Protein AF-A0A926JA41-F1 (afdb_monomer_lite)

Foldseek 3Di:
DDDDDDDDPDDDDDDDDDDPCVVLVVLQVVLQVVQVVPAPADDDQKDQKGKHPQCCVVRSPPSVVVVQVVVLVSCQVPDDDVPDRSVPDDDDDTDIDIGADPPMDGHDDDDPPHD

Secondary structure (DSSP, 8-state):
--------S---------TT-HHHHHHHHHHHHHHHTT---B-SSEESSEE--SBHHHHSHHHHHHHHHHHHHHHHHH--BTTB-GGG------B--EE--TT-EE-S---TT--

Structure (mmCIF, N/CA/C/O backbone):
data_AF-A0A926JA41-F1
#
_entry.id   AF-A0A926JA41-F1
#
loop_
_atom_site.group_PDB
_atom_site.id
_atom_site.type_symbol
_atom_site.label_atom_id
_atom_site.label_alt_id
_atom_site.label_comp_id
_atom_site.label_asym_id
_atom_site.label_entity_id
_atom_site.label_seq_id
_atom_site.pdbx_PDB_ins_code
_atom_site.Cartn_x
_atom_site.Cartn_y
_atom_site.Cartn_z
_atom_site.occupancy
_atom_site.B_iso_or_equiv
_atom_site.auth_seq_id
_atom_site.auth_comp_id
_atom_site.auth_asym_id
_atom_site.auth_atom_id
_atom_site.pdbx_PDB_model_num
ATOM 1 N N . MET A 1 1 ? 20.887 24.863 -33.658 1.00 58.94 1 MET A N 1
ATOM 2 C CA . MET A 1 1 ? 21.148 23.883 -32.583 1.00 58.94 1 MET A CA 1
ATOM 3 C C . MET A 1 1 ? 19.831 23.607 -31.876 1.00 58.94 1 MET A C 1
ATOM 5 O O . MET A 1 1 ? 19.176 24.571 -31.500 1.00 58.94 1 MET A O 1
ATOM 9 N N . ARG A 1 2 ? 19.411 22.344 -31.753 1.00 65.56 2 ARG A N 1
ATOM 10 C CA . ARG A 1 2 ? 18.293 21.943 -30.885 1.00 65.56 2 ARG A CA 1
ATOM 11 C C . ARG A 1 2 ? 18.884 21.161 -29.722 1.00 65.56 2 ARG A C 1
ATOM 13 O O . ARG A 1 2 ? 19.660 20.244 -29.958 1.00 65.56 2 ARG A O 1
ATOM 20 N N . ALA A 1 3 ? 18.565 21.575 -28.505 1.00 79.12 3 ALA A N 1
ATOM 21 C CA . ALA A 1 3 ? 18.822 20.782 -27.315 1.00 79.12 3 ALA A CA 1
ATOM 22 C C . ALA A 1 3 ? 17.599 19.888 -27.063 1.00 79.12 3 ALA A C 1
ATOM 24 O O . ALA A 1 3 ? 16.471 20.348 -27.244 1.00 79.12 3 ALA A O 1
ATOM 25 N N . GLU A 1 4 ? 17.828 18.642 -26.653 1.00 86.75 4 GLU A N 1
ATOM 26 C CA . GLU A 1 4 ? 16.795 17.712 -26.187 1.00 86.75 4 GLU A CA 1
ATOM 27 C C . GLU A 1 4 ? 17.171 17.169 -24.809 1.00 86.75 4 GLU A C 1
ATOM 29 O O . GLU A 1 4 ? 18.350 17.052 -24.470 1.00 86.75 4 GLU A O 1
ATOM 34 N N . GLN A 1 5 ? 16.150 16.854 -24.016 1.00 80.31 5 GLN A N 1
ATOM 35 C CA . GLN A 1 5 ? 16.301 16.231 -22.709 1.00 80.31 5 GLN A CA 1
ATOM 36 C C . GLN A 1 5 ? 16.251 14.708 -22.865 1.00 80.31 5 GLN A C 1
ATOM 38 O O . GLN A 1 5 ? 15.295 14.175 -23.424 1.00 80.31 5 GLN A O 1
ATOM 43 N N . LEU A 1 6 ? 17.265 14.017 -22.339 1.00 87.00 6 LEU A N 1
ATOM 44 C CA . LEU A 1 6 ? 17.325 12.558 -22.278 1.00 87.00 6 LEU A CA 1
ATOM 45 C C . LEU A 1 6 ? 17.160 12.113 -20.822 1.00 87.00 6 LEU A C 1
ATOM 47 O O . LEU A 1 6 ? 17.969 12.488 -19.977 1.00 87.00 6 LEU A O 1
ATOM 51 N N . GLY A 1 7 ? 16.122 11.327 -20.532 1.00 84.25 7 GLY A N 1
ATOM 52 C CA . GLY A 1 7 ? 15.955 10.692 -19.222 1.00 84.25 7 GLY A CA 1
ATOM 53 C C . GLY A 1 7 ? 16.859 9.467 -19.112 1.00 84.25 7 GLY A C 1
ATOM 54 O O . GLY A 1 7 ? 16.774 8.567 -19.948 1.00 84.25 7 GLY A O 1
ATOM 55 N N . LEU A 1 8 ? 17.728 9.430 -18.102 1.00 87.69 8 LEU A N 1
ATOM 56 C CA . LEU A 1 8 ? 18.658 8.324 -17.861 1.00 87.69 8 LEU A CA 1
ATOM 57 C C . LEU A 1 8 ? 18.486 7.827 -16.425 1.00 87.69 8 LEU A C 1
ATOM 59 O O . LEU A 1 8 ? 18.789 8.550 -15.482 1.00 87.69 8 LEU A O 1
ATOM 63 N N . PHE A 1 9 ? 18.041 6.575 -16.274 1.00 87.31 9 PHE A N 1
ATOM 64 C CA . PHE A 1 9 ? 17.883 5.894 -14.977 1.00 87.31 9 PHE A CA 1
ATOM 65 C C . PHE A 1 9 ? 16.918 6.592 -14.001 1.00 87.31 9 PHE A C 1
ATOM 67 O O . PHE A 1 9 ? 17.136 6.608 -12.790 1.00 87.31 9 PHE A O 1
ATOM 74 N N . GLU A 1 10 ? 15.837 7.164 -14.530 1.00 87.62 10 GLU A N 1
ATOM 75 C CA . GLU A 1 10 ? 14.835 7.867 -13.728 1.00 87.62 10 GLU A CA 1
ATOM 76 C C . GLU A 1 10 ? 14.145 6.932 -12.724 1.00 87.62 10 GLU A C 1
ATOM 78 O O . GLU A 1 10 ? 13.707 5.831 -13.064 1.00 87.62 10 GLU A O 1
ATOM 83 N N . THR A 1 11 ? 13.985 7.396 -11.482 1.00 89.12 11 THR A N 1
ATOM 84 C CA . THR A 1 11 ? 13.142 6.708 -10.495 1.00 89.12 11 THR A CA 1
ATOM 85 C C . THR A 1 11 ? 11.703 7.172 -10.666 1.00 89.12 11 THR A C 1
ATOM 87 O O . THR A 1 11 ? 11.346 8.292 -10.301 1.00 89.12 11 THR A O 1
ATOM 90 N N . MET A 1 12 ? 10.859 6.313 -11.230 1.00 85.06 12 MET A N 1
ATOM 91 C CA . MET A 1 12 ? 9.447 6.627 -11.434 1.00 85.06 12 MET A CA 1
ATOM 92 C C . MET A 1 12 ? 8.672 6.631 -10.112 1.00 85.06 12 MET A C 1
ATOM 94 O O . MET A 1 12 ? 8.722 5.670 -9.347 1.00 85.06 12 MET A O 1
ATOM 98 N N . ALA A 1 13 ? 7.880 7.682 -9.887 1.00 88.75 13 ALA A N 1
ATOM 99 C CA . ALA A 1 13 ? 6.896 7.746 -8.810 1.00 88.75 13 ALA A CA 1
ATOM 100 C C . ALA A 1 13 ? 5.474 7.665 -9.389 1.00 88.75 13 ALA A C 1
ATOM 102 O O . ALA A 1 13 ? 5.049 8.540 -10.144 1.00 88.75 13 ALA A O 1
ATOM 103 N N . LEU A 1 14 ? 4.728 6.616 -9.029 1.00 87.69 14 LEU A N 1
ATOM 104 C CA . LEU A 1 14 ? 3.304 6.494 -9.348 1.00 87.69 14 LEU A CA 1
ATOM 105 C C . LEU A 1 14 ? 2.476 7.235 -8.291 1.00 87.69 14 LEU A C 1
ATOM 107 O O . LEU A 1 14 ? 2.593 6.964 -7.098 1.00 87.69 14 LEU A O 1
ATOM 111 N N . HIS A 1 15 ? 1.559 8.088 -8.740 1.00 90.50 15 HIS A N 1
ATOM 112 C CA . HIS A 1 15 ? 0.536 8.694 -7.894 1.00 90.50 15 HIS A CA 1
ATOM 113 C C . HIS A 1 15 ? -0.831 8.597 -8.578 1.00 90.50 15 HIS A C 1
ATOM 115 O O . HIS A 1 15 ? -0.966 8.887 -9.765 1.00 90.50 15 HIS A O 1
ATOM 121 N N . GLY A 1 16 ? -1.850 8.195 -7.821 1.00 87.94 16 GLY A N 1
ATOM 122 C CA . GLY A 1 16 ? -3.222 8.085 -8.298 1.00 87.94 16 GLY A CA 1
ATOM 123 C C . GLY A 1 16 ? -4.214 8.451 -7.202 1.00 87.94 16 GLY A C 1
ATOM 124 O O . GLY A 1 16 ? -3.950 8.254 -6.018 1.00 87.94 16 GLY A O 1
ATOM 125 N N . LYS A 1 17 ? -5.374 8.972 -7.609 1.00 91.81 17 LYS A N 1
ATOM 126 C CA . LYS A 1 17 ? -6.490 9.290 -6.716 1.00 91.81 17 LYS A CA 1
ATOM 127 C C . LYS A 1 17 ? -7.665 8.381 -7.041 1.00 91.81 17 LYS A C 1
ATOM 129 O O . LYS A 1 17 ? -8.101 8.322 -8.188 1.00 91.81 17 LYS A O 1
ATOM 134 N N . LEU A 1 18 ? -8.189 7.697 -6.030 1.00 91.25 18 LEU A N 1
ATOM 135 C CA . LEU A 1 18 ? -9.401 6.902 -6.171 1.00 91.25 18 LEU A CA 1
ATOM 136 C C . LEU A 1 18 ? -10.629 7.827 -6.209 1.00 91.25 18 LEU A C 1
ATOM 138 O O . LEU A 1 18 ? -10.831 8.631 -5.298 1.00 91.25 18 LEU A O 1
ATOM 142 N N . SER A 1 19 ? -11.436 7.723 -7.264 1.00 92.56 19 SER A N 1
ATOM 143 C CA . SER A 1 19 ? -12.758 8.355 -7.338 1.00 92.56 19 SER A CA 1
ATOM 144 C C . SER A 1 19 ? -13.746 7.620 -6.434 1.00 92.56 19 SER A C 1
ATOM 146 O O . SER A 1 19 ? -13.677 6.395 -6.331 1.00 92.56 19 SER A O 1
ATOM 148 N N . ASP A 1 20 ? -14.656 8.357 -5.793 1.00 92.88 20 ASP A N 1
ATOM 149 C CA . ASP A 1 20 ? -15.687 7.800 -4.904 1.00 92.88 20 ASP A CA 1
ATOM 150 C C . ASP A 1 20 ? -15.107 6.843 -3.847 1.00 92.88 20 ASP A C 1
ATOM 152 O O . ASP A 1 20 ? -15.608 5.744 -3.615 1.00 92.88 20 ASP A O 1
ATOM 156 N N . ALA A 1 21 ? -13.992 7.249 -3.229 1.00 95.75 21 ALA A N 1
ATOM 157 C CA . ALA A 1 21 ? -13.231 6.417 -2.297 1.00 95.75 21 ALA A CA 1
ATOM 158 C C . ALA A 1 21 ? -13.955 6.163 -0.964 1.00 95.75 21 ALA A C 1
ATOM 160 O O . ALA A 1 21 ? -13.654 5.177 -0.297 1.00 95.75 21 ALA A O 1
ATOM 161 N N . GLU A 1 22 ? -14.904 7.027 -0.593 1.00 97.62 22 GLU A N 1
ATOM 162 C CA . GLU A 1 22 ? -15.613 7.021 0.694 1.00 97.62 22 GLU A CA 1
ATOM 163 C C . GLU A 1 22 ? -16.091 5.616 1.119 1.00 97.62 22 GLU A C 1
ATOM 165 O O . GLU A 1 22 ? -15.692 5.164 2.195 1.00 97.62 22 GLU A O 1
ATOM 170 N N . PRO A 1 23 ? -16.832 4.847 0.291 1.00 96.62 23 PRO A N 1
ATOM 171 C CA . PRO A 1 23 ? -17.342 3.545 0.719 1.00 96.62 23 PRO A CA 1
ATOM 172 C C . PRO A 1 23 ? -16.222 2.516 0.913 1.00 96.62 23 PRO A C 1
ATOM 174 O O . PRO A 1 23 ? -16.304 1.658 1.790 1.00 96.62 23 PRO A O 1
ATOM 177 N N . MET A 1 24 ? -15.159 2.595 0.103 1.00 97.00 24 MET A N 1
ATOM 178 C CA . MET A 1 24 ? -14.004 1.705 0.233 1.00 97.00 24 MET A CA 1
ATOM 179 C C . MET A 1 24 ? -13.222 2.017 1.507 1.00 97.00 24 MET A C 1
ATOM 181 O O . MET A 1 24 ? -12.873 1.096 2.240 1.00 97.00 24 MET A O 1
ATOM 185 N N . THR A 1 25 ? -12.990 3.300 1.790 1.00 97.44 25 THR A N 1
ATOM 186 C CA . THR A 1 25 ? -12.312 3.756 3.005 1.00 97.44 25 THR A CA 1
ATOM 187 C C . THR A 1 25 ? -13.062 3.299 4.251 1.00 97.44 25 THR A C 1
ATOM 189 O O . THR A 1 25 ? -12.452 2.697 5.129 1.00 97.44 25 THR A 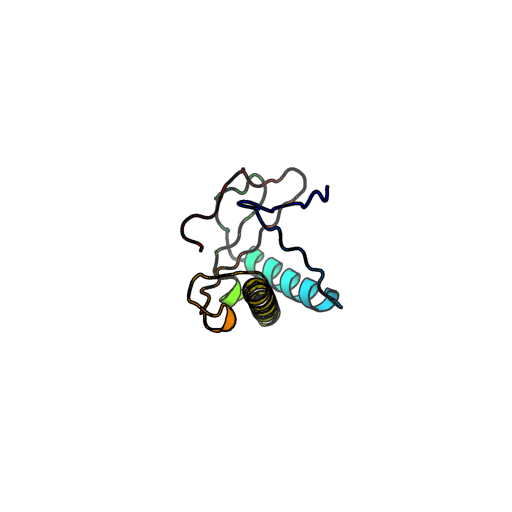O 1
ATOM 192 N N . GLN A 1 26 ? -14.383 3.496 4.303 1.00 98.12 26 GLN A N 1
ATOM 193 C CA . GLN A 1 26 ? -15.207 3.076 5.441 1.00 98.12 26 GLN A CA 1
ATOM 194 C C . GLN A 1 26 ? -15.174 1.553 5.649 1.00 98.12 26 GLN A C 1
ATOM 196 O O . GLN A 1 26 ? -15.032 1.079 6.778 1.00 98.12 26 GLN A O 1
ATOM 201 N N . ALA A 1 27 ? -15.251 0.770 4.567 1.00 97.94 27 ALA A N 1
ATOM 202 C CA . ALA A 1 27 ? -15.180 -0.688 4.643 1.00 97.94 27 ALA A CA 1
ATOM 203 C C . ALA A 1 27 ? -13.807 -1.187 5.130 1.00 97.94 27 ALA A C 1
ATOM 205 O O . ALA A 1 27 ? -13.739 -2.077 5.981 1.00 97.94 27 ALA A O 1
ATOM 206 N N . LEU A 1 28 ? -12.716 -0.599 4.628 1.00 97.94 28 LEU A N 1
ATOM 207 C CA . LEU A 1 28 ? -11.359 -0.918 5.076 1.00 97.94 28 LEU A CA 1
ATOM 208 C C . LEU A 1 28 ? -11.157 -0.531 6.541 1.00 97.94 28 LEU A C 1
ATOM 210 O O . LEU A 1 28 ? -10.625 -1.325 7.309 1.00 97.94 28 LEU A O 1
ATOM 214 N N . GLU A 1 29 ? -11.616 0.650 6.951 1.00 97.62 29 GLU A N 1
ATOM 215 C CA . GLU A 1 29 ? -11.524 1.102 8.337 1.00 97.62 29 GLU A CA 1
ATOM 216 C C . GLU A 1 29 ? -12.250 0.145 9.288 1.00 97.62 29 GLU A C 1
ATOM 218 O O . GLU A 1 29 ? -11.684 -0.256 10.308 1.00 97.62 29 GLU A O 1
ATOM 223 N N . ALA A 1 30 ? -13.471 -0.271 8.945 1.00 97.25 30 ALA A N 1
ATOM 224 C CA . ALA A 1 30 ? -14.226 -1.235 9.736 1.00 97.25 30 ALA A CA 1
ATOM 225 C C . ALA A 1 30 ? -13.472 -2.570 9.877 1.00 97.25 30 ALA A C 1
ATOM 227 O O . ALA A 1 30 ? -13.342 -3.085 10.991 1.00 97.25 30 ALA A O 1
ATOM 228 N N . ALA A 1 31 ? -12.914 -3.098 8.781 1.00 96.50 31 ALA A N 1
ATOM 229 C CA . ALA A 1 31 ? -12.135 -4.336 8.798 1.00 96.50 31 ALA A CA 1
ATOM 230 C C . ALA A 1 31 ? -10.853 -4.209 9.640 1.00 96.50 31 ALA A C 1
ATOM 232 O O . ALA A 1 31 ? -10.540 -5.091 10.442 1.00 96.50 31 ALA A O 1
ATOM 233 N N . ILE A 1 32 ? -10.144 -3.082 9.522 1.00 96.62 32 ILE A N 1
ATOM 234 C CA . ILE A 1 32 ? -8.954 -2.777 10.323 1.00 96.62 32 ILE A CA 1
ATOM 235 C C . ILE A 1 32 ? -9.329 -2.736 11.807 1.00 96.62 32 ILE A C 1
ATOM 237 O O . ILE A 1 32 ? -8.726 -3.441 12.613 1.00 96.62 32 ILE A O 1
ATOM 241 N N . ARG A 1 33 ? -10.364 -1.984 12.194 1.00 95.06 33 ARG A N 1
ATOM 242 C CA . ARG A 1 33 ? -10.811 -1.901 13.595 1.00 95.06 33 ARG A CA 1
ATOM 243 C C . ARG A 1 33 ? -11.206 -3.267 14.155 1.00 95.06 33 ARG A C 1
ATOM 245 O O . ARG A 1 33 ? -10.793 -3.603 15.265 1.00 95.06 33 ARG A O 1
ATOM 252 N N . ALA A 1 34 ? -11.938 -4.067 13.381 1.00 93.56 34 ALA A N 1
ATOM 253 C CA . ALA A 1 34 ? -12.325 -5.420 13.770 1.00 93.56 34 ALA A CA 1
ATOM 254 C C . ALA A 1 34 ? -11.100 -6.320 13.996 1.00 93.56 34 ALA A C 1
ATOM 256 O O . ALA A 1 34 ? -11.007 -6.986 15.028 1.00 93.56 34 ALA A O 1
ATOM 257 N N . ARG A 1 35 ? -10.114 -6.292 13.088 1.00 91.19 35 ARG A N 1
ATOM 258 C CA . ARG A 1 35 ? -8.869 -7.057 13.248 1.00 91.19 35 ARG A CA 1
ATOM 259 C C . ARG A 1 35 ? -8.075 -6.600 14.470 1.00 91.19 35 ARG A C 1
ATOM 261 O O . ARG A 1 35 ? -7.533 -7.427 15.202 1.00 91.19 35 ARG A O 1
ATOM 268 N N . HIS A 1 36 ? -8.030 -5.294 14.718 1.00 87.88 36 HIS A N 1
ATOM 269 C CA . HIS A 1 36 ? -7.284 -4.722 15.832 1.00 87.88 36 HIS A CA 1
ATOM 270 C C . HIS A 1 36 ? -7.814 -5.144 17.204 1.00 87.88 36 HIS A C 1
ATOM 272 O O . HIS A 1 36 ? -7.012 -5.240 18.133 1.00 87.88 36 HIS A O 1
ATOM 278 N N . ALA A 1 37 ? -9.115 -5.411 17.334 1.00 86.69 37 ALA A N 1
ATOM 279 C CA . ALA A 1 37 ? -9.716 -5.833 18.595 1.00 86.69 37 ALA A CA 1
ATOM 280 C C . ALA A 1 37 ? -9.215 -7.207 19.090 1.00 86.69 37 ALA A C 1
ATOM 282 O O . ALA A 1 37 ? -9.285 -7.472 20.287 1.00 86.69 37 ALA A O 1
ATOM 283 N N . GLY A 1 38 ? -8.698 -8.067 18.199 1.00 80.31 38 GLY A N 1
ATOM 284 C CA . GLY A 1 38 ? -8.325 -9.453 18.529 1.00 80.31 38 GLY A CA 1
ATOM 285 C C . GLY A 1 38 ? -6.893 -9.878 18.179 1.00 80.31 38 GLY A C 1
ATOM 286 O O . GLY A 1 38 ? -6.493 -10.982 18.532 1.00 80.31 38 GLY A O 1
ATOM 287 N N . ASP A 1 39 ? -6.113 -9.045 17.489 1.00 84.44 39 ASP A N 1
ATOM 288 C CA . ASP A 1 39 ? -4.733 -9.356 17.080 1.00 84.44 39 ASP A CA 1
ATOM 289 C C . ASP A 1 39 ? -3.778 -8.365 17.729 1.00 84.44 39 ASP A C 1
ATOM 291 O O . ASP A 1 39 ? -4.038 -7.174 17.624 1.00 84.44 39 ASP A O 1
ATOM 295 N N . ALA A 1 40 ? -2.693 -8.824 18.366 1.00 85.19 40 ALA A N 1
ATOM 296 C CA . ALA A 1 40 ? -1.662 -7.975 18.970 1.00 85.19 40 ALA A CA 1
ATOM 297 C C . ALA A 1 40 ? -0.935 -7.089 17.938 1.00 85.19 40 ALA A C 1
ATOM 299 O O . ALA A 1 40 ? -0.493 -5.993 18.288 1.00 85.19 40 ALA A O 1
ATOM 300 N N . GLY A 1 41 ? -0.901 -7.516 16.673 1.00 90.00 41 GLY A N 1
ATOM 301 C CA . GLY A 1 41 ? -0.117 -6.896 15.612 1.00 90.00 41 GLY A CA 1
ATOM 302 C C . GLY A 1 41 ? 1.309 -7.444 15.550 1.00 90.00 41 GLY A C 1
ATOM 303 O O . GLY A 1 41 ? 1.630 -8.478 16.137 1.00 90.00 41 GLY A O 1
ATOM 304 N N . LEU A 1 42 ? 2.155 -6.752 14.795 1.00 93.19 42 LEU A N 1
ATOM 305 C CA . LEU A 1 42 ? 3.577 -7.025 14.643 1.00 93.19 42 LEU A CA 1
ATOM 306 C C . LEU A 1 42 ? 4.382 -5.791 15.053 1.00 93.19 42 LEU A C 1
ATOM 308 O O . LEU A 1 42 ? 3.976 -4.663 14.782 1.00 93.19 42 LEU A O 1
ATOM 312 N N . GLU A 1 43 ? 5.560 -6.026 15.621 1.00 92.06 43 GLU A N 1
ATOM 313 C CA . GLU A 1 43 ? 6.583 -4.999 15.811 1.00 92.06 43 GLU A CA 1
ATOM 314 C C . GLU A 1 43 ? 7.614 -5.127 14.684 1.00 92.06 43 GLU A C 1
ATOM 316 O O . GLU A 1 43 ? 8.274 -6.159 14.540 1.00 92.06 43 GLU A O 1
ATOM 321 N N . ARG A 1 44 ? 7.702 -4.104 13.831 1.00 92.44 44 ARG A N 1
ATOM 322 C CA . ARG A 1 44 ? 8.642 -4.021 12.703 1.00 92.44 44 ARG A CA 1
ATOM 323 C C . ARG A 1 44 ? 9.323 -2.651 12.677 1.00 92.44 44 ARG A C 1
ATOM 325 O O . ARG A 1 44 ? 10.126 -2.337 13.546 1.00 92.44 44 ARG A O 1
ATOM 332 N N . SER A 1 45 ? 9.020 -1.840 11.662 1.00 94.50 45 SER A N 1
ATOM 333 C CA . SER A 1 45 ? 9.474 -0.454 11.543 1.00 94.50 45 SER A CA 1
ATOM 334 C C . SER A 1 45 ? 8.579 0.524 12.300 1.00 94.50 45 SER A C 1
ATOM 336 O O . SER A 1 45 ? 8.953 1.687 12.430 1.00 94.50 45 SER A O 1
ATOM 338 N N . ASN A 1 46 ? 7.390 0.094 12.732 1.00 96.38 46 ASN A N 1
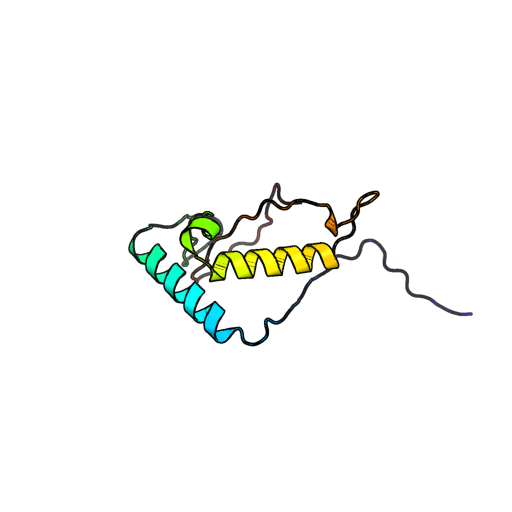ATOM 339 C CA . ASN A 1 46 ? 6.419 0.925 13.432 1.00 96.38 46 ASN A CA 1
ATOM 340 C C . ASN A 1 46 ? 6.932 1.284 14.831 1.00 96.38 46 ASN A C 1
ATOM 342 O O . ASN A 1 46 ? 7.306 0.416 15.607 1.00 96.38 46 ASN A O 1
ATOM 346 N N . VAL A 1 47 ? 6.915 2.573 15.158 1.00 96.31 47 VAL A N 1
ATOM 347 C CA . VAL A 1 47 ? 7.281 3.116 16.470 1.00 96.31 47 VAL A CA 1
ATOM 348 C C . VAL A 1 47 ? 6.080 3.881 17.004 1.00 96.31 47 VAL A C 1
ATOM 350 O O . VAL A 1 47 ? 5.563 4.763 16.321 1.00 96.31 47 VAL A O 1
ATOM 353 N N . GLY A 1 48 ? 5.597 3.524 18.198 1.00 94.06 48 GLY A N 1
ATOM 354 C CA . GLY A 1 48 ? 4.433 4.163 18.836 1.00 94.06 48 GLY A CA 1
ATOM 355 C C . GLY A 1 48 ? 3.087 3.929 18.129 1.00 94.06 48 GLY A C 1
ATOM 356 O O . GLY A 1 48 ? 2.059 4.427 18.581 1.00 94.06 48 GLY A O 1
ATOM 357 N N . GLY A 1 49 ? 3.082 3.183 17.025 1.00 93.94 49 GLY A N 1
ATOM 358 C CA . GLY A 1 49 ? 1.898 2.780 16.273 1.00 93.94 49 GLY A CA 1
ATOM 359 C C . GLY A 1 49 ? 1.856 1.271 16.098 1.00 93.94 49 GLY A C 1
ATOM 360 O O . GLY A 1 49 ? 2.675 0.546 16.658 1.00 93.94 49 GLY A O 1
ATOM 361 N N . ARG A 1 50 ? 0.906 0.794 15.298 1.00 93.56 50 ARG A N 1
ATOM 362 C CA . ARG A 1 50 ? 0.621 -0.633 15.186 1.00 93.56 50 ARG A CA 1
ATOM 363 C C . ARG A 1 50 ? 0.605 -1.100 13.742 1.00 93.56 50 ARG A C 1
ATOM 365 O O . ARG A 1 50 ? -0.058 -0.483 12.913 1.00 93.56 50 ARG A O 1
ATOM 372 N N . HIS A 1 51 ? 1.272 -2.216 13.486 1.00 96.12 51 HIS A N 1
ATOM 373 C CA . HIS A 1 51 ? 1.314 -2.890 12.193 1.00 96.12 51 HIS A CA 1
ATOM 374 C C . HIS A 1 51 ? 0.498 -4.190 12.282 1.00 96.12 51 HIS A C 1
ATOM 376 O O . HIS A 1 51 ? 0.714 -4.993 13.188 1.00 96.12 51 HIS A O 1
ATOM 382 N N . SER A 1 52 ? -0.456 -4.433 11.380 1.00 95.38 52 SER A N 1
ATOM 383 C CA . SER A 1 52 ? -1.200 -5.706 11.358 1.00 95.38 52 SER A CA 1
ATOM 384 C C . SER A 1 52 ? -0.325 -6.864 10.863 1.00 95.38 52 SER A C 1
ATOM 386 O O . SER A 1 52 ? 0.762 -6.659 10.332 1.00 95.38 52 SER A O 1
ATOM 388 N N . LYS A 1 53 ? -0.790 -8.112 10.938 1.00 94.38 53 LYS A N 1
ATOM 389 C CA . LYS A 1 53 ? -0.185 -9.166 10.105 1.00 94.38 53 LYS A CA 1
ATOM 390 C C . LYS A 1 53 ? -0.371 -8.845 8.610 1.00 94.38 53 LYS A C 1
ATOM 392 O O . LYS A 1 53 ? -1.155 -7.968 8.242 1.00 94.38 53 LYS A O 1
ATOM 397 N N . THR A 1 54 ? 0.395 -9.519 7.752 1.00 94.06 54 THR A N 1
ATOM 398 C CA . THR A 1 54 ? 0.422 -9.290 6.292 1.00 94.06 54 THR A CA 1
ATOM 399 C C . THR A 1 54 ? -0.624 -10.116 5.528 1.00 94.06 54 THR A C 1
ATOM 401 O O . THR A 1 54 ? -0.420 -10.450 4.363 1.00 94.06 54 THR A O 1
ATOM 404 N N . ASP A 1 55 ? -1.709 -10.489 6.208 1.00 93.44 55 ASP A N 1
ATOM 405 C CA . ASP A 1 55 ? -2.835 -11.324 5.768 1.00 93.44 55 ASP A CA 1
ATOM 406 C C . ASP A 1 55 ? -4.111 -10.480 5.550 1.00 93.44 55 ASP A C 1
ATOM 408 O O . ASP A 1 55 ? -5.242 -10.947 5.703 1.00 93.44 55 ASP A O 1
ATOM 412 N N . MET A 1 56 ? -3.962 -9.192 5.217 1.00 95.81 56 MET A N 1
ATOM 413 C CA . MET A 1 56 ? -5.111 -8.297 5.046 1.00 95.81 56 MET A CA 1
ATOM 414 C C . MET A 1 56 ? -5.935 -8.611 3.790 1.00 95.81 56 MET A C 1
ATOM 416 O O . MET A 1 56 ? -7.097 -8.227 3.726 1.00 95.81 56 MET A O 1
ATOM 420 N N . LEU A 1 57 ? -5.397 -9.345 2.814 1.00 96.62 57 LEU A N 1
ATOM 421 C CA . LEU A 1 57 ? -6.220 -9.850 1.707 1.00 96.62 57 LEU A CA 1
ATOM 422 C C . LEU A 1 57 ? -7.258 -10.873 2.183 1.00 96.62 57 LEU A C 1
ATOM 424 O O . LEU A 1 57 ? -8.371 -10.883 1.664 1.00 96.62 57 LEU A O 1
ATOM 428 N N . ASP A 1 58 ? -6.932 -11.656 3.213 1.00 94.50 58 ASP A N 1
ATOM 429 C CA . ASP A 1 58 ? -7.845 -12.645 3.790 1.00 94.50 58 ASP A CA 1
ATOM 430 C C . ASP A 1 58 ? -8.840 -11.992 4.760 1.00 94.50 58 ASP A C 1
ATOM 432 O O . ASP A 1 58 ? -10.007 -12.370 4.832 1.00 94.50 58 ASP A O 1
ATOM 436 N N . SER A 1 59 ? -8.384 -10.987 5.516 1.00 92.75 59 SER A N 1
ATOM 437 C CA . SER A 1 59 ? -9.165 -10.373 6.602 1.00 92.75 59 SER A CA 1
ATOM 438 C C . SER A 1 59 ? -9.844 -9.044 6.249 1.00 92.75 59 SER A C 1
ATOM 440 O O . SER A 1 59 ? -10.792 -8.642 6.919 1.00 92.75 59 SER A O 1
ATOM 442 N N . GLY A 1 60 ? -9.394 -8.356 5.200 1.00 94.62 60 GLY A N 1
ATOM 443 C CA . GLY A 1 60 ? -9.865 -7.028 4.790 1.00 94.62 60 GLY A CA 1
ATOM 444 C C . GLY A 1 60 ? -11.097 -7.037 3.878 1.00 94.62 60 GLY A C 1
ATOM 445 O O . GLY A 1 60 ? -11.588 -5.975 3.485 1.00 94.62 60 GLY A O 1
ATOM 446 N N . GLY A 1 61 ? -11.598 -8.225 3.533 1.00 96.19 61 GLY A N 1
ATOM 447 C CA . GLY A 1 61 ? -12.807 -8.419 2.738 1.00 96.19 61 GLY A CA 1
ATOM 448 C C . GLY A 1 61 ? -12.726 -7.853 1.316 1.00 96.19 61 GLY A C 1
ATOM 449 O O . GLY A 1 61 ? -11.657 -7.603 0.758 1.00 96.19 61 GLY A O 1
ATOM 450 N N . VAL A 1 62 ? -13.899 -7.628 0.715 1.00 97.12 62 VAL A N 1
ATOM 451 C CA . VAL A 1 62 ? -14.034 -7.203 -0.693 1.00 97.12 62 VAL A CA 1
ATOM 452 C C . VAL A 1 62 ? -13.323 -5.875 -0.977 1.00 97.12 62 VAL A C 1
ATOM 454 O O . VAL A 1 62 ? -12.793 -5.677 -2.070 1.00 97.12 62 VAL A O 1
ATOM 457 N N . ALA A 1 63 ? -13.283 -4.961 -0.004 1.00 97.31 63 ALA A N 1
ATOM 458 C CA . ALA A 1 63 ? -12.622 -3.671 -0.171 1.00 97.31 63 ALA A CA 1
ATOM 459 C C . ALA A 1 63 ? -11.097 -3.820 -0.317 1.00 97.31 63 ALA A C 1
ATOM 461 O O . ALA A 1 63 ? -10.514 -3.183 -1.195 1.00 97.31 63 ALA A O 1
ATOM 462 N N . ALA A 1 64 ? -10.467 -4.701 0.471 1.00 97.75 64 ALA A N 1
ATOM 463 C CA . ALA A 1 64 ? -9.039 -5.000 0.359 1.00 97.75 64 ALA A CA 1
ATOM 464 C C . ALA A 1 64 ? -8.703 -5.671 -0.978 1.00 97.75 64 ALA A C 1
ATOM 466 O O . ALA A 1 64 ? -7.782 -5.232 -1.668 1.00 97.75 64 ALA A O 1
ATOM 467 N N . ALA A 1 65 ? -9.503 -6.655 -1.400 1.00 97.25 65 ALA A N 1
ATOM 468 C CA . ALA A 1 65 ? -9.346 -7.294 -2.707 1.00 97.25 65 ALA A CA 1
ATOM 469 C C . ALA A 1 65 ? -9.453 -6.274 -3.857 1.00 97.25 65 ALA A C 1
ATOM 471 O O . ALA A 1 65 ? -8.593 -6.216 -4.733 1.00 97.25 65 ALA A O 1
ATOM 472 N N . LYS A 1 66 ? -10.453 -5.384 -3.815 1.00 96.75 66 LYS A N 1
ATOM 473 C CA . LYS A 1 66 ? -10.626 -4.334 -4.829 1.00 96.75 66 LYS A CA 1
ATOM 474 C C . LYS A 1 66 ? -9.452 -3.349 -4.858 1.00 96.75 66 LYS A C 1
ATOM 476 O O . LYS A 1 66 ? -9.032 -2.947 -5.945 1.00 96.75 66 LYS A O 1
ATOM 481 N N . LEU A 1 67 ? -8.932 -2.946 -3.697 1.00 96.44 67 LEU A N 1
ATOM 482 C CA . LEU A 1 67 ? -7.767 -2.060 -3.611 1.00 96.44 67 LEU A CA 1
ATOM 483 C C . LEU A 1 67 ? -6.495 -2.738 -4.150 1.00 96.44 67 LEU A C 1
ATOM 485 O O . LEU A 1 67 ? -5.718 -2.099 -4.864 1.00 96.44 67 LEU A O 1
ATOM 489 N N . SER A 1 68 ? -6.317 -4.029 -3.863 1.00 96.75 68 SER A N 1
ATOM 490 C CA . SER A 1 68 ? 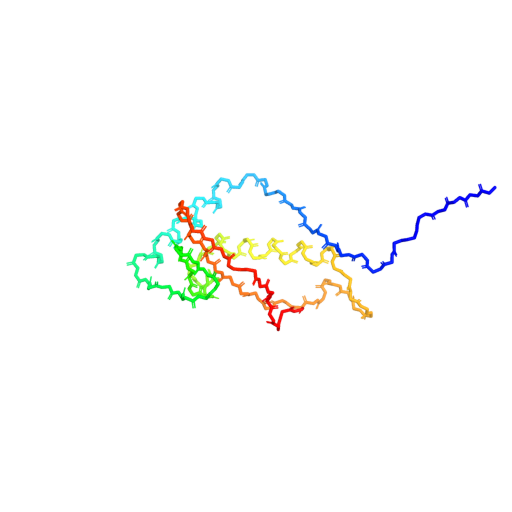-5.236 -4.857 -4.408 1.00 96.75 68 SER A CA 1
ATOM 491 C C . SER A 1 68 ? -5.278 -4.891 -5.937 1.00 96.75 68 SER A C 1
ATOM 493 O O . SER A 1 68 ? -4.320 -4.488 -6.596 1.00 96.75 68 SER A O 1
ATOM 495 N N . ASP A 1 69 ? -6.431 -5.235 -6.513 1.00 95.88 69 ASP A N 1
ATOM 496 C CA . ASP A 1 69 ? -6.637 -5.283 -7.964 1.00 95.88 69 ASP A CA 1
ATOM 497 C C . ASP A 1 69 ? -6.394 -3.933 -8.646 1.00 95.88 69 ASP A C 1
ATOM 499 O O . ASP A 1 69 ? -5.871 -3.855 -9.761 1.00 95.88 69 ASP A O 1
ATOM 503 N N . LEU A 1 70 ? -6.816 -2.833 -8.018 1.00 95.00 70 LEU A N 1
ATOM 504 C CA . LEU A 1 70 ? -6.537 -1.489 -8.525 1.00 95.00 70 LEU A CA 1
ATOM 505 C C . LEU A 1 70 ? -5.033 -1.198 -8.526 1.00 95.00 70 LEU A C 1
ATOM 507 O O . LEU A 1 70 ? -4.519 -0.724 -9.537 1.00 95.00 70 LEU A O 1
ATOM 511 N N . SER A 1 71 ? -4.335 -1.532 -7.441 1.00 93.56 71 SER A N 1
ATOM 512 C CA . SER A 1 71 ? -2.890 -1.324 -7.308 1.00 93.56 71 SER A CA 1
ATOM 513 C C . SER A 1 71 ? -2.104 -2.128 -8.347 1.00 93.56 71 SER A C 1
ATOM 515 O O . SER A 1 71 ? -1.271 -1.561 -9.051 1.00 93.56 71 SER A O 1
ATOM 517 N N . VAL A 1 72 ? -2.440 -3.410 -8.538 1.00 94.38 72 VAL A N 1
ATOM 518 C CA . VAL A 1 72 ? -1.824 -4.267 -9.568 1.00 94.38 72 VAL A CA 1
ATOM 519 C C . VAL A 1 72 ? -2.087 -3.720 -10.971 1.00 94.38 72 VAL A C 1
ATOM 521 O O . VAL A 1 72 ? -1.172 -3.637 -11.786 1.00 94.38 72 VAL A O 1
ATOM 524 N N . ARG A 1 73 ? -3.315 -3.279 -11.275 1.00 92.94 73 ARG A N 1
ATOM 525 C CA . ARG A 1 73 ? -3.627 -2.679 -12.586 1.00 92.94 73 ARG A CA 1
ATOM 526 C C . ARG A 1 73 ? -2.860 -1.388 -12.850 1.00 92.94 73 ARG A C 1
ATOM 528 O O . ARG A 1 73 ? -2.521 -1.124 -14.001 1.00 92.94 73 ARG A O 1
ATOM 535 N N . LEU A 1 74 ? -2.614 -0.576 -11.824 1.00 91.38 74 LEU A N 1
ATOM 536 C CA . LEU A 1 74 ? -1.782 0.617 -11.959 1.00 91.38 74 LEU A CA 1
ATOM 537 C C . LEU A 1 74 ? -0.316 0.237 -12.187 1.00 91.38 74 LEU A C 1
ATOM 539 O O . LEU A 1 74 ? 0.297 0.763 -13.111 1.00 91.38 74 LEU A O 1
ATOM 543 N N . ALA A 1 75 ? 0.214 -0.724 -11.428 1.00 90.06 75 ALA A N 1
ATOM 544 C CA . ALA A 1 75 ? 1.572 -1.229 -11.613 1.00 90.06 75 ALA A CA 1
ATOM 545 C C . ALA A 1 75 ? 1.784 -1.773 -13.038 1.00 90.06 75 ALA A C 1
ATOM 547 O O . ALA A 1 75 ? 2.685 -1.320 -13.740 1.00 90.06 75 ALA A O 1
ATOM 548 N N . LYS A 1 76 ? 0.883 -2.636 -13.528 1.00 91.38 76 LYS A N 1
ATOM 549 C CA . LYS A 1 76 ? 0.927 -3.180 -14.899 1.00 91.38 76 LYS A CA 1
ATOM 550 C C . LYS A 1 76 ? 0.891 -2.108 -15.997 1.00 91.38 76 LYS A C 1
ATOM 552 O O . LYS A 1 76 ? 1.378 -2.353 -17.090 1.00 91.38 76 LYS A O 1
ATOM 557 N N . ARG A 1 77 ? 0.313 -0.930 -15.740 1.00 89.00 77 ARG A N 1
ATOM 558 C CA . ARG A 1 77 ? 0.264 0.180 -16.712 1.00 89.00 77 ARG A CA 1
ATOM 559 C C . ARG A 1 77 ? 1.524 1.041 -16.736 1.00 89.00 77 ARG A C 1
ATOM 561 O O . ARG A 1 77 ? 1.769 1.702 -17.738 1.00 89.00 77 ARG A O 1
ATOM 568 N N . MET A 1 78 ? 2.259 1.092 -15.629 1.00 86.38 78 MET A N 1
ATOM 569 C CA . MET A 1 78 ? 3.395 2.004 -15.448 1.00 86.38 78 MET A CA 1
ATOM 570 C C . MET A 1 78 ? 4.738 1.307 -15.629 1.00 86.38 78 MET A C 1
ATOM 572 O O . MET A 1 78 ? 5.728 1.961 -15.940 1.00 86.38 78 MET A O 1
ATOM 576 N N . LEU A 1 79 ? 4.788 0.007 -15.347 1.00 86.06 79 LEU A N 1
ATOM 577 C CA . LEU A 1 79 ? 6.029 -0.745 -15.324 1.00 86.06 79 LEU A CA 1
ATOM 578 C C . LEU A 1 79 ? 6.396 -1.235 -16.717 1.00 86.06 79 LEU A C 1
ATOM 580 O O . LEU A 1 79 ? 5.540 -1.572 -17.531 1.00 86.06 79 LEU A O 1
ATOM 584 N N . HIS A 1 80 ? 7.697 -1.307 -16.951 1.00 86.00 80 HIS A N 1
ATOM 585 C CA . HIS A 1 80 ? 8.282 -1.917 -18.127 1.00 86.00 80 HIS A CA 1
ATOM 586 C C . HIS A 1 80 ? 9.129 -3.108 -17.687 1.00 86.00 80 HIS A C 1
ATOM 588 O O . HIS A 1 80 ? 9.899 -3.007 -16.732 1.00 86.00 80 HIS A O 1
ATOM 594 N N . PHE A 1 81 ? 8.995 -4.221 -18.401 1.00 86.00 81 PHE A N 1
ATOM 595 C CA . PHE A 1 81 ? 9.831 -5.398 -18.225 1.00 86.00 81 PHE A CA 1
ATOM 596 C C . PHE A 1 81 ? 10.514 -5.697 -19.555 1.00 86.00 81 PHE A C 1
ATOM 598 O O . PHE A 1 81 ? 9.842 -5.831 -20.578 1.00 86.00 81 PHE A O 1
ATOM 605 N N . ASP A 1 82 ? 11.839 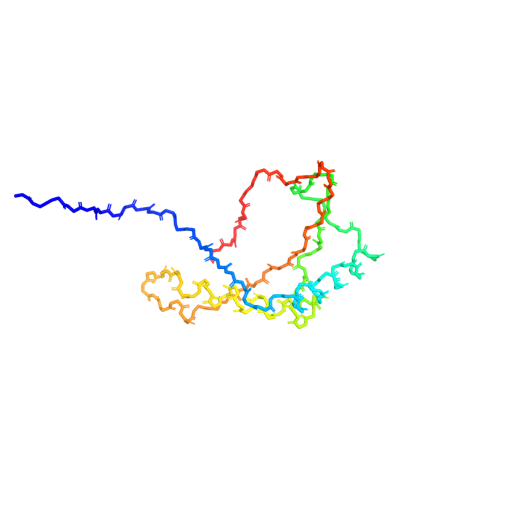-5.817 -19.539 1.00 88.12 82 ASP A N 1
ATOM 606 C CA . ASP A 1 82 ? 12.583 -6.155 -20.749 1.00 88.12 82 ASP A CA 1
ATOM 607 C C . ASP A 1 82 ? 12.145 -7.532 -21.275 1.00 88.12 82 ASP A C 1
ATOM 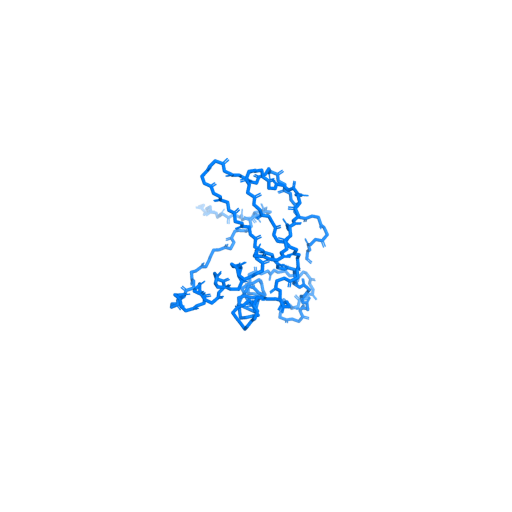609 O O . ASP A 1 82 ? 12.053 -8.509 -20.526 1.00 88.12 82 ASP A O 1
ATOM 613 N N . GLY A 1 83 ? 11.793 -7.584 -22.559 1.00 90.69 83 GLY A N 1
ATOM 614 C CA . GLY A 1 83 ? 11.311 -8.794 -23.225 1.00 90.69 83 GLY A CA 1
ATOM 615 C C . GLY A 1 83 ? 9.983 -9.373 -22.711 1.00 90.69 83 GLY A C 1
ATOM 616 O O . GLY A 1 83 ? 9.648 -10.494 -23.097 1.00 90.69 83 GLY A O 1
ATOM 617 N N . ARG A 1 84 ? 9.214 -8.671 -21.861 1.00 88.94 84 ARG A N 1
ATOM 618 C CA . ARG A 1 84 ? 7.910 -9.153 -21.363 1.00 88.94 84 ARG A CA 1
ATOM 619 C C . ARG A 1 84 ? 6.827 -8.086 -21.419 1.00 88.94 84 ARG A C 1
ATOM 621 O O . ARG A 1 84 ? 7.062 -6.926 -21.102 1.00 88.94 84 ARG A O 1
ATOM 628 N N . ASP A 1 85 ? 5.611 -8.514 -21.743 1.00 89.56 85 ASP A N 1
ATOM 629 C CA . ASP A 1 85 ? 4.424 -7.676 -21.596 1.00 89.56 85 ASP A CA 1
ATOM 630 C C . ASP A 1 85 ? 4.086 -7.526 -20.097 1.00 89.56 85 ASP A C 1
ATOM 632 O O . ASP A 1 85 ? 3.830 -8.532 -19.427 1.00 89.56 85 ASP A O 1
ATOM 636 N N . PRO A 1 86 ? 4.052 -6.304 -19.534 1.00 88.19 86 PRO A N 1
ATOM 637 C CA . PRO A 1 86 ? 3.611 -6.081 -18.157 1.00 88.19 86 PRO A CA 1
ATOM 638 C C . PRO A 1 86 ? 2.233 -6.681 -17.844 1.00 88.19 86 PRO A C 1
ATOM 640 O O . PRO A 1 86 ? 1.978 -7.088 -16.707 1.00 88.19 86 PRO A O 1
ATOM 643 N N . ALA A 1 87 ? 1.342 -6.779 -18.836 1.00 88.25 87 ALA A N 1
ATOM 644 C CA . ALA A 1 87 ? 0.020 -7.365 -18.661 1.00 88.25 87 ALA A CA 1
ATOM 645 C C . ALA A 1 87 ? 0.075 -8.862 -18.310 1.00 88.25 87 ALA A C 1
ATOM 647 O O . ALA A 1 87 ? -0.778 -9.325 -17.544 1.00 88.25 87 ALA A O 1
ATOM 648 N N . SER A 1 88 ? 1.086 -9.591 -18.799 1.00 89.75 88 SER A N 1
ATOM 649 C CA . SER A 1 88 ? 1.242 -11.038 -18.600 1.00 89.75 88 SER A CA 1
ATOM 650 C C . SER A 1 88 ? 1.947 -11.419 -17.295 1.00 89.75 88 SER A C 1
ATOM 652 O O . SER A 1 88 ? 2.140 -12.602 -17.031 1.00 89.75 88 SER A O 1
ATOM 654 N N . VAL A 1 89 ? 2.396 -10.444 -16.500 1.00 89.50 89 VAL A N 1
ATOM 655 C CA . VAL A 1 89 ? 3.061 -10.706 -15.217 1.00 89.50 89 VAL A CA 1
ATOM 656 C C . VAL A 1 89 ? 2.010 -11.005 -14.149 1.00 89.50 89 VAL A C 1
ATOM 658 O O . VAL A 1 89 ? 1.088 -10.213 -13.939 1.00 89.50 89 VAL A O 1
ATOM 661 N N . GLU A 1 90 ? 2.151 -12.136 -13.464 1.00 90.50 90 GLU A N 1
ATOM 662 C CA . GLU A 1 90 ? 1.361 -12.472 -12.277 1.00 90.50 90 GLU A CA 1
ATOM 663 C C . GLU A 1 90 ? 1.969 -11.821 -11.030 1.00 90.50 90 GLU A C 1
ATOM 665 O O . GLU A 1 90 ? 3.189 -11.747 -10.897 1.00 90.50 90 GLU A O 1
ATOM 670 N N . TRP A 1 91 ? 1.116 -11.337 -10.127 1.00 91.94 91 TRP A N 1
ATOM 671 C CA . TRP A 1 91 ? 1.525 -10.593 -8.933 1.00 91.94 91 TRP A CA 1
ATOM 672 C C . TRP A 1 91 ? 1.142 -11.359 -7.666 1.00 91.94 91 TRP A C 1
ATOM 674 O O . TRP A 1 91 ? -0.035 -11.651 -7.464 1.00 91.94 91 TRP A O 1
ATOM 684 N N . ASP A 1 92 ? 2.114 -11.625 -6.788 1.00 92.31 92 ASP A N 1
ATOM 685 C CA . ASP A 1 92 ? 1.845 -12.009 -5.395 1.00 92.31 92 ASP A CA 1
ATOM 686 C C . ASP A 1 92 ? 1.744 -10.735 -4.549 1.00 92.31 92 ASP A C 1
ATOM 688 O O . ASP A 1 92 ? 2.702 -9.964 -4.445 1.00 92.31 92 ASP A O 1
ATOM 692 N N . VAL A 1 93 ? 0.572 -10.483 -3.966 1.00 95.00 93 VAL A N 1
ATOM 693 C CA . VAL A 1 93 ? 0.307 -9.256 -3.210 1.00 95.00 93 VAL A CA 1
ATOM 694 C C . VAL A 1 93 ? 0.298 -9.549 -1.717 1.00 95.00 93 VAL A C 1
ATOM 696 O O . VAL A 1 93 ? -0.455 -10.382 -1.218 1.00 95.00 93 VAL A O 1
ATOM 699 N N . ARG A 1 94 ? 1.096 -8.784 -0.969 1.00 94.94 94 ARG A N 1
ATOM 700 C CA . ARG A 1 94 ? 1.038 -8.730 0.494 1.00 94.94 94 ARG A CA 1
ATOM 701 C C . ARG A 1 94 ? 0.422 -7.412 0.925 1.00 94.94 94 ARG A C 1
ATOM 703 O O . ARG A 1 94 ? 0.829 -6.355 0.456 1.00 94.94 94 ARG A O 1
ATOM 710 N N . MET A 1 95 ? -0.544 -7.481 1.836 1.00 96.81 95 MET A N 1
ATOM 711 C CA . MET A 1 95 ? -1.269 -6.311 2.325 1.00 96.81 95 MET A CA 1
ATOM 712 C C . MET A 1 95 ? -1.342 -6.330 3.849 1.00 96.81 95 MET A C 1
ATOM 714 O O . MET A 1 95 ? -1.538 -7.380 4.462 1.00 96.81 95 MET A O 1
ATOM 718 N N . TRP A 1 96 ? -1.188 -5.156 4.453 1.00 96.50 96 TRP A N 1
ATOM 719 C CA . TRP A 1 96 ? -1.302 -4.920 5.888 1.00 96.50 96 TRP A CA 1
ATOM 720 C C . TRP A 1 96 ? -1.814 -3.499 6.138 1.00 96.50 96 TRP A C 1
ATOM 722 O O . TRP A 1 96 ? -1.763 -2.641 5.255 1.00 96.50 96 TRP A O 1
ATOM 732 N N . ALA A 1 97 ? -2.268 -3.246 7.361 1.00 96.81 97 ALA A N 1
ATOM 733 C CA . ALA A 1 97 ? -2.630 -1.923 7.839 1.00 96.81 97 ALA A CA 1
ATOM 734 C C . ALA A 1 97 ? -1.599 -1.411 8.849 1.00 96.81 97 ALA A C 1
ATOM 736 O O . ALA A 1 97 ? -1.119 -2.159 9.704 1.00 96.81 97 ALA A O 1
ATOM 737 N N . ASN A 1 98 ? -1.303 -0.115 8.767 1.00 96.44 98 ASN A N 1
ATOM 738 C CA . ASN A 1 98 ? -0.607 0.628 9.809 1.00 96.44 98 ASN A CA 1
ATOM 739 C C . ASN A 1 98 ? -1.592 1.606 10.457 1.00 96.44 98 ASN A C 1
ATOM 741 O O . ASN A 1 98 ? -2.209 2.411 9.761 1.00 96.44 98 ASN A O 1
ATOM 745 N N . VAL A 1 99 ? -1.723 1.556 11.783 1.00 95.00 99 VAL A N 1
ATOM 746 C CA . VAL A 1 99 ? -2.487 2.534 12.568 1.00 95.00 99 VAL A CA 1
ATOM 747 C C . VAL A 1 99 ? -1.505 3.346 13.403 1.00 95.00 99 VAL A C 1
ATOM 749 O O . VAL A 1 99 ? -0.889 2.827 14.335 1.00 95.00 99 VAL A O 1
ATOM 752 N N . SER A 1 100 ? -1.359 4.621 13.053 1.00 95.38 100 SER A N 1
ATOM 753 C CA . SER A 1 100 ? -0.348 5.525 13.606 1.00 95.38 100 SER A CA 1
ATOM 754 C C . SER A 1 100 ? -1.019 6.690 14.347 1.00 95.38 100 SER A C 1
ATOM 756 O O . SER A 1 100 ? -1.435 7.651 13.699 1.00 95.38 100 SER A O 1
ATOM 758 N N . PRO A 1 101 ? -1.173 6.620 15.684 1.00 95.12 101 PRO A N 1
ATOM 759 C CA . PRO A 1 101 ? -1.662 7.750 16.476 1.00 95.12 101 PRO A CA 1
ATOM 760 C C . PRO A 1 101 ? -0.657 8.922 16.472 1.00 95.12 101 PRO A C 1
ATOM 762 O O . PRO A 1 101 ? 0.481 8.755 16.026 1.00 95.12 101 PRO A O 1
ATOM 765 N N . PRO A 1 102 ? -1.031 10.113 16.977 1.00 98.00 102 PRO A N 1
ATOM 766 C CA . PRO A 1 102 ? -0.103 11.237 17.095 1.00 98.00 102 PRO A CA 1
ATOM 767 C C . PRO A 1 102 ? 1.199 10.847 17.812 1.00 98.00 102 PRO A C 1
ATOM 769 O O . PRO A 1 102 ? 1.166 10.256 18.888 1.00 98.00 102 PRO A O 1
ATOM 772 N N . GLY A 1 103 ? 2.341 11.177 17.203 1.00 97.06 103 GLY A N 1
ATOM 773 C CA . GLY A 1 103 ? 3.674 10.813 17.700 1.00 97.06 103 GLY A CA 1
ATOM 774 C C . GLY A 1 103 ? 4.197 9.452 17.221 1.00 97.06 103 GLY A C 1
ATOM 775 O O . GLY A 1 103 ? 5.377 9.169 17.410 1.00 97.06 103 GLY A O 1
ATOM 776 N N . ALA A 1 104 ? 3.367 8.632 16.571 1.00 97.50 104 ALA A N 1
ATOM 777 C CA . ALA A 1 104 ? 3.812 7.393 15.943 1.00 97.50 104 ALA A CA 1
ATOM 778 C C . ALA A 1 104 ? 4.501 7.640 14.592 1.00 97.50 104 ALA A C 1
ATOM 780 O O . ALA A 1 104 ? 4.186 8.596 13.881 1.00 97.50 104 ALA A O 1
ATOM 781 N N . LEU A 1 105 ? 5.404 6.738 14.204 1.00 97.06 105 LEU A N 1
ATOM 782 C CA . LEU A 1 105 ? 6.125 6.792 12.930 1.00 97.06 105 LEU A CA 1
ATOM 783 C C . LEU A 1 105 ? 6.464 5.399 12.393 1.00 97.06 105 LEU A C 1
ATOM 785 O O . LEU A 1 105 ? 6.288 4.391 13.074 1.00 97.06 105 LEU A O 1
ATOM 789 N N . ASN A 1 106 ? 6.988 5.360 11.168 1.00 97.19 106 ASN A N 1
ATOM 790 C CA . ASN A 1 106 ? 7.717 4.212 10.641 1.00 97.19 106 ASN A CA 1
ATOM 791 C C . ASN A 1 106 ? 9.176 4.610 10.405 1.00 97.19 106 ASN A C 1
ATOM 793 O O . ASN A 1 106 ? 9.440 5.663 9.826 1.00 97.19 106 ASN A O 1
ATOM 797 N N . MET A 1 107 ? 10.117 3.777 10.847 1.00 97.38 107 MET A N 1
ATOM 798 C CA . MET A 1 107 ? 11.542 3.961 10.558 1.00 97.38 107 MET A CA 1
ATOM 799 C C . MET A 1 107 ? 11.809 3.896 9.048 1.00 97.38 107 MET A C 1
ATOM 801 O O . MET A 1 107 ? 11.087 3.214 8.321 1.00 97.38 107 MET A O 1
ATOM 805 N N . SER A 1 108 ? 12.865 4.568 8.578 1.00 97.25 108 SER A N 1
ATOM 806 C CA . SER A 1 108 ? 13.310 4.468 7.181 1.00 97.25 108 SER A CA 1
ATOM 807 C C . SER A 1 108 ? 13.693 3.026 6.839 1.00 97.25 108 SER A C 1
ATOM 809 O O . SER A 1 108 ? 14.452 2.398 7.578 1.00 97.25 108 SER A O 1
ATOM 811 N N . HIS A 1 109 ? 13.149 2.494 5.746 1.00 95.25 109 HIS A N 1
ATOM 812 C CA . HIS A 1 109 ? 13.410 1.132 5.287 1.00 95.25 109 HIS A CA 1
ATOM 813 C C . HIS A 1 109 ? 13.065 0.965 3.802 1.00 95.25 109 HIS A C 1
ATOM 815 O O . HIS A 1 109 ? 12.439 1.827 3.187 1.00 95.25 109 HIS A O 1
ATOM 821 N N . ALA A 1 110 ? 13.457 -0.182 3.252 1.00 93.56 110 ALA A N 1
ATOM 822 C CA . ALA A 1 110 ? 12.988 -0.697 1.972 1.00 93.56 110 ALA A CA 1
ATOM 823 C C . ALA A 1 110 ? 12.301 -2.052 2.194 1.00 93.56 110 ALA A C 1
ATOM 825 O O . ALA A 1 110 ? 12.496 -2.691 3.231 1.00 93.56 110 ALA A O 1
ATOM 826 N N . HIS A 1 111 ? 11.521 -2.506 1.217 1.00 92.75 111 HIS A N 1
ATOM 827 C CA . HIS A 1 111 ? 10.927 -3.839 1.231 1.00 92.75 111 HIS A CA 1
ATOM 828 C C . HIS A 1 111 ? 11.824 -4.796 0.425 1.00 92.75 111 HIS A C 1
ATOM 830 O O . HIS A 1 111 ? 11.861 -4.696 -0.799 1.00 92.75 111 HIS A O 1
ATOM 836 N N . PRO A 1 112 ? 12.597 -5.691 1.069 1.00 90.06 112 PRO A N 1
ATOM 837 C CA . PRO A 1 112 ? 13.418 -6.659 0.349 1.00 90.06 112 PRO A CA 1
ATOM 838 C C . PRO A 1 112 ? 12.556 -7.784 -0.238 1.00 90.06 112 PRO A C 1
ATOM 840 O O . PRO A 1 112 ? 11.551 -8.178 0.352 1.00 90.06 112 PRO A O 1
ATOM 843 N N . GLY A 1 113 ? 12.984 -8.339 -1.374 1.00 86.19 113 GLY A N 1
ATOM 844 C CA . GLY A 1 113 ? 12.332 -9.499 -1.993 1.00 86.19 113 GLY A CA 1
ATOM 845 C C . GLY A 1 113 ? 11.005 -9.200 -2.696 1.00 86.19 113 GLY A C 1
ATOM 846 O O . GLY A 1 113 ? 10.281 -10.138 -3.012 1.00 86.19 113 GLY A O 1
ATOM 847 N N . VAL A 1 114 ? 10.690 -7.923 -2.941 1.00 78.69 114 VAL A N 1
ATOM 848 C CA . VAL A 1 114 ? 9.558 -7.497 -3.775 1.00 78.69 114 VAL A CA 1
ATOM 849 C C . VAL A 1 114 ? 10.092 -6.800 -5.030 1.00 78.69 114 VAL A C 1
ATOM 851 O O . VAL A 1 114 ? 10.759 -5.771 -4.930 1.00 78.69 114 VAL A O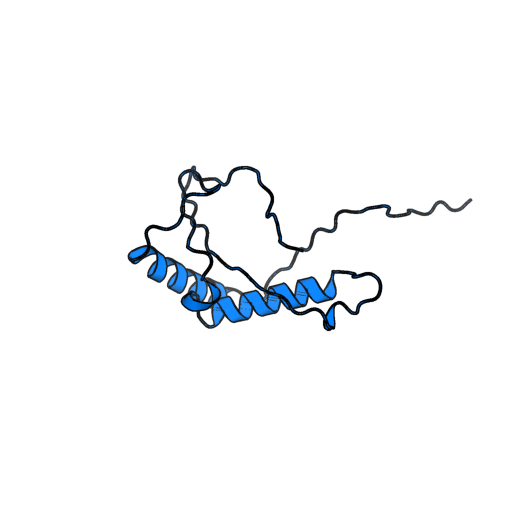 1
ATOM 854 N N . LEU A 1 115 ? 9.849 -7.407 -6.195 1.00 57.03 115 LEU A N 1
ATOM 855 C CA . LEU A 1 115 ? 10.135 -6.899 -7.543 1.00 57.03 115 LEU A CA 1
ATOM 856 C C . LEU A 1 115 ? 9.056 -7.399 -8.504 1.00 57.03 115 LEU A C 1
ATOM 858 O O . LEU A 1 115 ? 8.712 -8.598 -8.398 1.00 57.03 115 LEU A O 1
#

Sequence (115 aa):
MRAEQLGLFETMALHGKLSDAEPMTQALEAAIRARHAGDAGLERSNVGGRHSKTDMLDSGGVAAAKLSDLSVRLAKRMLHFDGRDPASVEWDVRMWANVSPPGALNMSHAHPGVL

Radius of gyration: 17.96 Å; chains: 1; bounding box: 38×36×52 Å

pLDDT: mean 91.61, std 6.84, range [57.03, 98.12]